Protein AF-A0A1M6U245-F1 (afdb_monomer_lite)

Radius of gyration: 14.19 Å; chains: 1; bounding box: 35×37×38 Å

Structure (mmCIF, N/CA/C/O backbone):
data_AF-A0A1M6U245-F1
#
_entry.id   AF-A0A1M6U245-F1
#
loop_
_atom_site.group_PDB
_atom_site.id
_atom_site.type_symbol
_atom_site.label_atom_id
_atom_site.label_alt_id
_atom_site.label_comp_id
_atom_site.label_asym_id
_atom_site.label_entity_id
_atom_site.label_seq_id
_atom_site.pdbx_PDB_ins_code
_atom_site.Cartn_x
_atom_site.Cartn_y
_atom_site.Cartn_z
_atom_site.occupancy
_atom_site.B_iso_or_equiv
_atom_site.auth_seq_id
_atom_site.auth_comp_id
_atom_site.auth_asym_id
_atom_site.auth_atom_id
_atom_site.pdbx_PDB_model_num
ATOM 1 N N . MET A 1 1 ? 18.889 25.377 0.293 1.00 43.84 1 MET A N 1
ATOM 2 C CA . MET A 1 1 ? 17.447 25.251 0.608 1.00 43.84 1 MET A CA 1
ATOM 3 C C . MET A 1 1 ? 16.668 24.438 -0.422 1.00 43.84 1 MET A C 1
ATOM 5 O O . MET A 1 1 ? 15.721 23.788 -0.014 1.00 43.84 1 MET A O 1
ATOM 9 N N . GLU A 1 2 ? 17.069 24.370 -1.698 1.00 46.28 2 GLU A N 1
ATOM 10 C CA . GLU A 1 2 ? 16.395 23.510 -2.700 1.00 46.28 2 GLU A CA 1
ATOM 11 C C . GLU A 1 2 ? 16.380 22.016 -2.351 1.00 46.28 2 GLU A C 1
ATOM 13 O O . GLU A 1 2 ? 15.346 21.368 -2.471 1.00 46.28 2 GLU A O 1
ATOM 18 N N . LYS A 1 3 ? 17.492 21.464 -1.842 1.00 44.66 3 LYS A N 1
ATOM 19 C CA . LYS A 1 3 ? 17.574 20.029 -1.501 1.00 44.66 3 LYS A CA 1
ATOM 20 C C . LYS A 1 3 ? 16.553 19.590 -0.439 1.00 44.66 3 LYS A C 1
ATOM 22 O O . LYS A 1 3 ? 16.131 18.440 -0.449 1.00 44.66 3 LYS A O 1
ATOM 27 N N . ILE A 1 4 ? 16.150 20.498 0.455 1.00 50.53 4 ILE A N 1
ATOM 28 C CA . ILE A 1 4 ? 15.188 20.208 1.531 1.00 50.53 4 ILE A CA 1
ATOM 29 C C . ILE A 1 4 ? 13.757 20.179 0.974 1.00 50.53 4 ILE A C 1
ATOM 31 O O . ILE A 1 4 ? 12.978 19.308 1.349 1.00 50.53 4 ILE A O 1
ATOM 35 N N . LEU A 1 5 ? 13.431 21.070 0.029 1.00 47.47 5 LEU A N 1
ATOM 36 C CA . LEU A 1 5 ? 12.129 21.065 -0.648 1.00 47.47 5 LEU A CA 1
ATOM 37 C C . LEU A 1 5 ? 11.923 19.806 -1.502 1.00 47.47 5 LEU A C 1
ATOM 39 O O . LEU A 1 5 ? 10.848 19.215 -1.465 1.00 47.47 5 LEU A O 1
ATOM 43 N N . ILE A 1 6 ? 12.958 19.349 -2.214 1.00 51.72 6 ILE A N 1
ATOM 44 C CA . ILE A 1 6 ? 12.877 18.138 -3.051 1.00 51.72 6 ILE A CA 1
ATOM 45 C C . ILE A 1 6 ? 12.720 16.878 -2.183 1.00 51.72 6 ILE A C 1
ATOM 47 O O . ILE A 1 6 ? 11.945 15.984 -2.516 1.00 51.72 6 ILE A O 1
ATOM 51 N N . ALA A 1 7 ? 13.407 16.815 -1.037 1.00 52.62 7 ALA A N 1
ATOM 52 C CA . ALA A 1 7 ? 13.272 15.700 -0.100 1.00 52.62 7 ALA A CA 1
ATOM 53 C C . ALA A 1 7 ? 11.864 15.612 0.515 1.00 52.62 7 ALA A C 1
ATOM 55 O O . ALA A 1 7 ? 11.366 14.510 0.735 1.00 52.62 7 ALA A O 1
ATOM 56 N N . ALA A 1 8 ? 11.210 16.755 0.752 1.00 54.56 8 ALA A N 1
ATOM 57 C CA . ALA A 1 8 ? 9.831 16.801 1.232 1.00 54.56 8 ALA A CA 1
ATOM 58 C C . ALA A 1 8 ? 8.821 16.347 0.167 1.00 54.56 8 ALA A C 1
ATOM 60 O O . ALA A 1 8 ? 7.821 15.723 0.518 1.00 54.56 8 ALA A O 1
ATOM 61 N N . LEU A 1 9 ? 9.096 16.600 -1.120 1.00 59.75 9 LEU A N 1
ATOM 62 C CA . LEU A 1 9 ? 8.284 16.057 -2.210 1.00 59.75 9 LEU A CA 1
ATOM 63 C C . LEU A 1 9 ? 8.332 14.528 -2.224 1.00 59.75 9 LEU A C 1
ATOM 65 O O . LEU A 1 9 ? 7.304 13.900 -2.382 1.00 59.75 9 LEU A O 1
ATOM 69 N N . LEU A 1 10 ? 9.485 13.905 -1.989 1.00 70.50 10 LEU A N 1
ATOM 70 C CA . LEU A 1 10 ? 9.625 12.443 -2.059 1.00 70.50 10 LEU A CA 1
ATOM 71 C C . LEU A 1 10 ? 9.218 11.707 -0.771 1.00 70.50 10 LEU A C 1
ATOM 73 O O . LEU A 1 10 ? 9.527 10.524 -0.614 1.00 70.50 10 LEU A O 1
ATOM 77 N N . ALA A 1 11 ? 8.553 12.387 0.163 1.00 81.44 11 ALA A N 1
ATOM 78 C CA . ALA A 1 11 ? 8.138 11.828 1.441 1.00 81.44 11 ALA A CA 1
ATOM 79 C C . ALA A 1 11 ? 6.624 11.574 1.498 1.00 81.44 11 ALA A C 1
ATOM 81 O O . ALA A 1 11 ? 5.824 12.163 0.770 1.00 81.44 11 ALA A O 1
ATOM 82 N N . CYS A 1 12 ? 6.213 10.689 2.406 1.00 89.31 12 CYS A N 1
ATOM 83 C CA . CYS A 1 12 ? 4.801 10.546 2.740 1.00 89.31 12 CYS A CA 1
ATOM 84 C C . CYS A 1 12 ? 4.312 11.762 3.531 1.00 89.31 12 CYS A C 1
ATOM 86 O O . CYS A 1 12 ? 5.082 12.391 4.258 1.00 89.31 12 CYS A O 1
ATOM 88 N N . GLN A 1 13 ? 3.017 12.074 3.424 1.00 88.31 13 GLN A N 1
ATOM 89 C CA . GLN A 1 13 ? 2.441 13.145 4.232 1.00 88.31 13 GLN A CA 1
ATOM 90 C C . GLN A 1 13 ? 2.516 12.776 5.724 1.00 88.31 13 GLN A C 1
ATOM 92 O O . GLN A 1 13 ? 2.518 11.586 6.065 1.00 88.31 13 GLN A O 1
ATOM 97 N N . PRO A 1 14 ? 2.560 13.769 6.629 1.00 88.19 14 PRO A N 1
ATOM 98 C CA . PRO A 1 14 ? 2.562 13.512 8.063 1.00 88.19 14 PRO A CA 1
ATOM 99 C C . PRO A 1 14 ? 1.418 12.578 8.483 1.00 88.19 14 PRO A C 1
ATOM 101 O O . PRO A 1 14 ? 0.267 12.777 8.106 1.00 88.19 14 PRO A O 1
ATOM 104 N N . GLY A 1 15 ? 1.742 11.543 9.260 1.00 88.25 15 GLY A N 1
ATOM 105 C CA . GLY A 1 15 ? 0.778 10.531 9.711 1.00 88.25 15 GLY A CA 1
ATOM 106 C C . GLY A 1 15 ? 0.532 9.379 8.729 1.00 88.25 15 GLY A C 1
ATOM 107 O O . GLY A 1 15 ? -0.124 8.403 9.098 1.00 88.25 15 GLY A O 1
ATOM 108 N N . HIS A 1 16 ? 1.073 9.439 7.509 1.00 92.56 16 HIS A N 1
ATOM 109 C CA . HIS A 1 16 ? 1.035 8.332 6.553 1.00 92.56 16 HIS A CA 1
ATOM 110 C C . HIS A 1 16 ? 2.267 7.438 6.718 1.00 92.56 16 HIS A C 1
ATOM 112 O O . HIS A 1 16 ? 3.328 7.882 7.159 1.00 92.56 16 HIS A O 1
ATOM 118 N N . ARG A 1 17 ? 2.136 6.156 6.371 1.00 92.50 17 ARG A N 1
ATOM 119 C CA . ARG A 1 17 ? 3.218 5.173 6.526 1.00 92.50 17 ARG A CA 1
ATOM 120 C C . ARG A 1 17 ? 3.926 4.938 5.202 1.00 92.50 17 ARG A C 1
ATOM 122 O O . ARG A 1 17 ? 3.264 4.656 4.209 1.00 92.50 17 ARG A O 1
ATOM 129 N N . LEU A 1 18 ? 5.254 5.006 5.211 1.00 93.06 18 LEU A N 1
ATOM 130 C CA . LEU A 1 18 ? 6.083 4.585 4.085 1.00 93.06 18 LEU A CA 1
ATOM 131 C C . LEU A 1 18 ? 6.256 3.064 4.118 1.00 93.06 18 LEU A C 1
ATOM 133 O O . LEU A 1 18 ? 6.610 2.496 5.151 1.00 93.06 18 LEU A O 1
ATOM 137 N N . ILE A 1 19 ? 6.028 2.422 2.982 1.00 91.81 19 ILE A N 1
ATOM 138 C CA . ILE A 1 19 ? 6.350 1.024 2.732 1.00 91.81 19 ILE A CA 1
ATOM 139 C C . ILE A 1 19 ? 7.376 0.977 1.612 1.00 91.81 19 ILE A C 1
ATOM 141 O O . ILE A 1 19 ? 7.157 1.553 0.547 1.00 91.81 19 ILE A O 1
ATOM 145 N N . ASP A 1 20 ? 8.469 0.265 1.855 1.00 91.06 20 ASP A N 1
ATOM 146 C CA . ASP A 1 20 ? 9.493 0.012 0.853 1.00 91.06 20 ASP A CA 1
ATOM 147 C C . ASP A 1 20 ? 9.430 -1.446 0.391 1.00 91.06 20 ASP A C 1
ATOM 149 O O . ASP A 1 20 ? 9.614 -2.384 1.174 1.00 91.06 20 ASP A O 1
ATOM 153 N N . TRP A 1 21 ? 9.118 -1.628 -0.888 1.00 89.31 21 TRP A N 1
ATOM 154 C CA . TRP A 1 21 ? 9.120 -2.918 -1.563 1.00 89.31 21 TRP A CA 1
ATOM 155 C C . TRP A 1 21 ? 10.069 -2.944 -2.758 1.00 89.31 21 TRP A C 1
ATOM 157 O O . TRP A 1 21 ? 10.007 -3.900 -3.529 1.00 89.31 21 TRP A O 1
ATOM 167 N N . ALA A 1 22 ? 10.953 -1.955 -2.910 1.00 88.25 22 ALA A N 1
ATOM 168 C CA . ALA A 1 22 ? 11.850 -1.843 -4.057 1.00 88.25 22 ALA A CA 1
ATOM 169 C C . ALA A 1 22 ? 12.618 -3.149 -4.321 1.00 88.25 22 ALA A C 1
ATOM 171 O O . ALA A 1 22 ? 12.589 -3.669 -5.434 1.00 88.25 22 ALA A O 1
ATOM 172 N N . ASP A 1 23 ? 13.175 -3.754 -3.270 1.00 88.56 23 ASP A N 1
ATOM 173 C CA . ASP A 1 23 ? 13.962 -4.992 -3.364 1.00 88.56 23 ASP A CA 1
ATOM 174 C C . ASP A 1 23 ? 13.130 -6.252 -3.657 1.00 88.56 23 ASP A C 1
ATOM 176 O O . ASP A 1 23 ? 13.675 -7.320 -3.935 1.00 88.56 23 ASP A O 1
ATOM 180 N N . ARG A 1 24 ? 11.799 -6.166 -3.557 1.00 85.88 24 ARG A N 1
ATOM 181 C CA . ARG A 1 24 ? 10.874 -7.294 -3.766 1.00 85.88 24 ARG A CA 1
ATOM 182 C C . ARG A 1 24 ? 10.192 -7.252 -5.123 1.00 85.88 24 ARG A C 1
ATOM 184 O O . ARG A 1 24 ? 9.533 -8.222 -5.492 1.00 85.88 24 ARG A O 1
ATOM 191 N N . ILE A 1 25 ? 10.307 -6.137 -5.834 1.00 86.44 25 ILE A N 1
ATOM 192 C CA . ILE A 1 25 ? 9.654 -5.936 -7.118 1.00 86.44 25 ILE A CA 1
ATOM 193 C C . ILE A 1 25 ? 10.611 -6.387 -8.225 1.00 86.44 25 ILE A C 1
ATOM 195 O O . ILE A 1 25 ? 11.728 -5.874 -8.317 1.00 86.44 25 ILE A O 1
ATOM 199 N N . PRO A 1 26 ? 10.199 -7.323 -9.099 1.00 86.62 26 PRO A N 1
ATOM 200 C CA . PRO A 1 26 ? 11.004 -7.696 -10.253 1.00 86.62 26 PRO A CA 1
ATOM 201 C C . PRO A 1 26 ? 11.305 -6.480 -11.135 1.00 86.62 26 PRO A C 1
ATOM 203 O O . PRO A 1 26 ? 10.424 -5.661 -11.413 1.00 86.62 26 PRO A O 1
ATOM 206 N N . ARG A 1 27 ? 12.550 -6.370 -11.610 1.00 84.00 27 ARG A N 1
ATOM 207 C CA . ARG A 1 27 ? 12.953 -5.291 -12.526 1.00 84.00 27 ARG A CA 1
ATOM 208 C C . ARG A 1 27 ? 12.056 -5.273 -13.766 1.00 84.00 27 ARG A C 1
ATOM 210 O O . ARG A 1 27 ? 11.731 -6.326 -14.301 1.00 84.00 27 ARG A O 1
ATOM 217 N N . GLY A 1 28 ? 11.682 -4.074 -14.210 1.00 82.62 28 GLY A N 1
ATOM 218 C CA . GLY A 1 28 ? 10.788 -3.880 -15.356 1.00 82.62 28 GLY A CA 1
ATOM 219 C C . GLY A 1 28 ? 9.294 -4.021 -15.042 1.00 82.62 28 GLY A C 1
ATOM 220 O O . GLY A 1 28 ? 8.479 -3.841 -15.938 1.00 82.62 28 GLY A O 1
ATOM 221 N N . THR A 1 29 ? 8.904 -4.302 -13.792 1.00 84.81 29 THR A N 1
ATOM 222 C CA . THR A 1 29 ? 7.482 -4.317 -13.413 1.00 84.81 29 THR A CA 1
ATOM 223 C C . THR A 1 29 ? 6.928 -2.893 -13.381 1.00 84.81 29 THR A C 1
ATOM 225 O O . THR A 1 29 ? 7.388 -2.079 -12.585 1.00 84.81 29 THR A O 1
ATOM 228 N N . LEU A 1 30 ? 5.915 -2.609 -14.204 1.00 86.88 30 LEU A N 1
ATOM 229 C CA . LEU A 1 30 ? 5.264 -1.291 -14.276 1.00 86.88 30 LEU A CA 1
ATOM 230 C C . LEU A 1 30 ? 4.009 -1.178 -13.399 1.00 86.88 30 LEU A C 1
ATOM 232 O O . LEU A 1 30 ? 3.628 -0.082 -12.994 1.00 86.88 30 LEU A O 1
ATOM 236 N N . LEU A 1 31 ? 3.358 -2.304 -13.102 1.00 87.19 31 LEU A N 1
ATOM 237 C CA . LEU A 1 31 ? 2.100 -2.358 -12.360 1.00 87.19 31 LEU A CA 1
ATOM 238 C C . LEU A 1 31 ? 2.131 -3.501 -11.340 1.00 87.19 31 LEU A C 1
ATOM 240 O O . LEU A 1 31 ? 2.546 -4.616 -11.660 1.00 87.19 31 LEU A O 1
ATOM 244 N N . ALA A 1 32 ? 1.655 -3.236 -10.126 1.00 86.69 32 ALA A N 1
ATOM 245 C CA . ALA A 1 32 ? 1.415 -4.249 -9.106 1.00 86.69 32 ALA A CA 1
ATOM 246 C C . ALA A 1 32 ? -0.084 -4.415 -8.852 1.00 86.69 32 ALA A C 1
ATOM 248 O O . ALA A 1 32 ? -0.801 -3.431 -8.652 1.00 86.69 32 ALA A O 1
ATOM 249 N N . ASP A 1 33 ? -0.528 -5.667 -8.755 1.00 90.44 33 ASP A N 1
ATOM 250 C CA . ASP A 1 33 ? -1.820 -5.993 -8.166 1.00 90.44 33 ASP A CA 1
ATOM 251 C C . ASP A 1 33 ? -1.611 -6.119 -6.653 1.00 90.44 33 ASP A C 1
ATOM 253 O O . ASP A 1 33 ? -0.944 -7.032 -6.169 1.00 90.44 33 ASP A O 1
ATOM 257 N N . VAL A 1 34 ? -2.162 -5.190 -5.880 1.00 91.38 34 VAL A 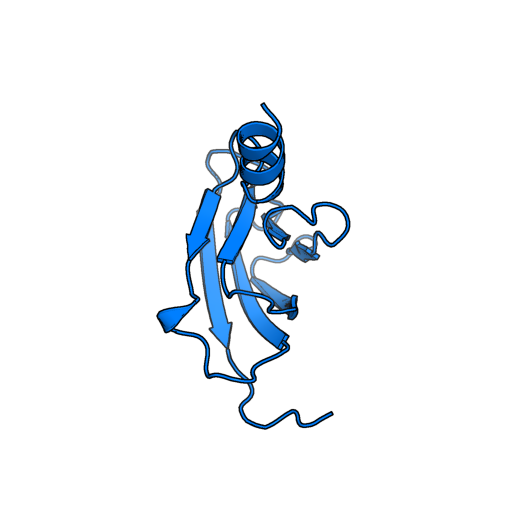N 1
ATOM 258 C CA . VAL A 1 34 ? -2.084 -5.201 -4.419 1.00 91.38 34 VAL A CA 1
ATOM 259 C C . VAL A 1 34 ? -3.409 -5.709 -3.873 1.00 91.38 34 VAL A C 1
ATOM 261 O O . VAL A 1 34 ? -4.417 -5.006 -3.921 1.00 91.38 34 VAL A O 1
ATOM 264 N N . LEU A 1 35 ? -3.425 -6.925 -3.326 1.00 93.25 35 LEU A N 1
ATOM 265 C CA . LEU A 1 35 ? -4.557 -7.385 -2.530 1.00 93.25 35 LEU A CA 1
ATOM 266 C C . LEU A 1 35 ? -4.517 -6.672 -1.180 1.00 93.25 35 LEU A C 1
ATOM 268 O O . LEU A 1 35 ? -3.588 -6.849 -0.389 1.00 93.25 35 LEU A O 1
ATOM 272 N N . VAL A 1 36 ? -5.551 -5.888 -0.920 1.00 94.88 36 VAL A N 1
ATOM 273 C CA . VAL A 1 36 ? -5.727 -5.123 0.305 1.00 94.88 36 VAL A CA 1
ATOM 274 C C . VAL A 1 36 ? -6.861 -5.739 1.097 1.00 94.88 36 VAL A C 1
ATOM 276 O O . VAL A 1 36 ? -7.940 -5.982 0.562 1.00 94.88 36 VAL A O 1
ATOM 279 N N . THR A 1 37 ? -6.625 -5.963 2.382 1.00 96.12 37 THR A N 1
ATOM 280 C CA . THR A 1 37 ? 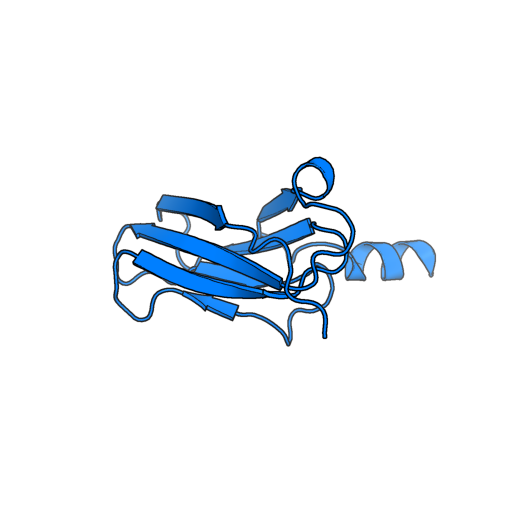-7.671 -6.307 3.351 1.00 96.12 37 THR A CA 1
ATOM 281 C C . THR A 1 37 ? -7.702 -5.246 4.440 1.00 96.12 37 THR A C 1
ATOM 283 O O . THR A 1 37 ? -6.644 -4.753 4.830 1.00 96.12 37 THR A O 1
ATOM 286 N N . VAL A 1 38 ? -8.893 -4.872 4.904 1.00 96.00 38 VAL A N 1
ATOM 287 C CA . VAL A 1 38 ? -9.107 -3.838 5.925 1.00 96.00 38 VAL A CA 1
ATOM 288 C C . VAL A 1 38 ? -10.109 -4.301 6.976 1.00 96.00 38 VAL A C 1
ATOM 290 O O . VAL A 1 38 ? -11.064 -5.017 6.677 1.00 96.00 38 VAL A O 1
ATOM 293 N N . GLU A 1 39 ? -9.916 -3.852 8.210 1.00 95.88 39 GLU A N 1
ATOM 294 C CA . GLU A 1 39 ? -10.827 -4.087 9.322 1.00 95.88 39 GLU A CA 1
ATOM 295 C C . GLU A 1 39 ? -10.934 -2.823 10.198 1.00 95.88 39 GLU A C 1
ATOM 297 O O . GLU A 1 39 ? -9.908 -2.292 10.636 1.00 95.88 39 GLU A O 1
ATOM 302 N N . P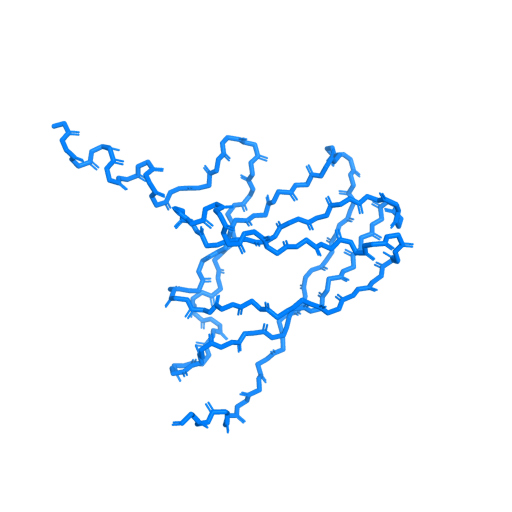RO A 1 40 ? -12.154 -2.342 10.490 1.00 94.69 40 PRO A N 1
ATOM 303 C CA . PRO A 1 40 ? -13.433 -2.849 9.987 1.00 94.69 40 PRO A CA 1
ATOM 304 C C . PRO A 1 40 ? -13.656 -2.522 8.496 1.00 94.69 40 PRO A C 1
ATOM 306 O O . PRO A 1 40 ? -13.055 -1.595 7.954 1.00 94.69 40 PRO A O 1
ATOM 309 N N . PHE A 1 41 ? -14.534 -3.273 7.820 1.00 90.25 41 PHE A N 1
ATOM 310 C CA . PHE A 1 41 ? -14.708 -3.236 6.352 1.00 90.25 41 PHE A CA 1
ATOM 311 C C . PHE A 1 41 ? -15.154 -1.877 5.774 1.00 90.25 41 PHE A C 1
ATOM 313 O O . PHE A 1 41 ? -15.038 -1.637 4.574 1.00 90.25 41 PHE A O 1
ATOM 320 N N . TYR A 1 42 ? -15.686 -0.984 6.611 1.00 88.44 42 TYR A N 1
ATOM 321 C CA . TYR A 1 42 ? -16.115 0.363 6.221 1.00 88.44 42 TYR A CA 1
ATOM 322 C C . TYR A 1 42 ? -14.984 1.403 6.265 1.00 88.44 42 TYR A C 1
ATOM 324 O O . TYR A 1 42 ? -15.202 2.572 5.941 1.00 88.44 42 TYR A O 1
ATOM 332 N N . THR A 1 43 ? -13.780 1.012 6.684 1.00 93.19 43 THR A N 1
ATOM 333 C CA . THR A 1 43 ? -12.611 1.899 6.689 1.00 93.19 43 THR A CA 1
ATOM 334 C C . THR A 1 43 ? -12.041 2.095 5.288 1.00 93.19 43 THR A C 1
ATOM 336 O O . THR A 1 43 ? -12.274 1.301 4.374 1.00 93.19 43 THR A O 1
ATOM 339 N N . ARG A 1 44 ? -11.299 3.192 5.107 1.00 92.56 44 ARG A N 1
ATOM 340 C CA . ARG A 1 44 ? -10.636 3.525 3.846 1.00 92.56 44 ARG A CA 1
ATOM 341 C C . ARG A 1 44 ? -9.125 3.450 4.013 1.00 92.56 44 ARG A C 1
ATOM 343 O O . ARG A 1 44 ? -8.565 4.068 4.920 1.00 92.56 44 ARG A O 1
ATOM 350 N N . LEU A 1 45 ? -8.484 2.736 3.096 1.00 94.69 45 LEU A N 1
ATOM 351 C CA . LEU A 1 45 ? -7.034 2.686 2.948 1.00 94.69 45 LEU A CA 1
ATOM 352 C C . LEU A 1 45 ? -6.672 3.253 1.579 1.00 94.69 45 LEU A C 1
ATOM 354 O O . LEU A 1 45 ? -7.321 2.927 0.587 1.00 94.69 45 LEU A O 1
ATOM 358 N N . SER A 1 46 ? -5.659 4.104 1.519 1.00 93.88 46 SER A N 1
ATOM 359 C CA . SER A 1 46 ? -5.180 4.700 0.273 1.00 93.88 46 SER A CA 1
ATOM 360 C C . SER A 1 46 ? -3.709 4.378 0.052 1.00 93.88 46 SER A C 1
ATOM 362 O O . SER A 1 46 ? -2.942 4.387 1.014 1.00 93.88 46 SER A O 1
ATOM 364 N N . ILE A 1 47 ? -3.327 4.123 -1.200 1.00 93.88 47 ILE A N 1
ATOM 365 C CA . ILE A 1 47 ? -1.954 3.819 -1.622 1.00 93.88 47 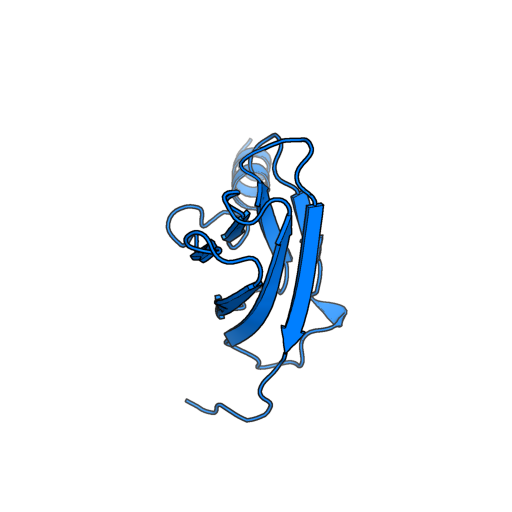ILE A CA 1
ATOM 366 C C . ILE A 1 47 ? -1.554 4.813 -2.711 1.00 93.88 47 ILE A C 1
ATOM 368 O O . ILE A 1 47 ? -2.329 5.046 -3.641 1.00 93.88 47 ILE A O 1
ATOM 372 N N . TYR A 1 48 ? -0.365 5.402 -2.593 1.00 91.19 48 TYR A N 1
ATOM 373 C CA . TYR A 1 48 ? 0.174 6.347 -3.574 1.00 91.19 48 TYR A CA 1
ATOM 374 C C . TYR A 1 48 ? 1.708 6.356 -3.586 1.00 91.19 48 TYR A C 1
ATOM 376 O O . TYR A 1 48 ? 2.335 5.904 -2.627 1.00 91.19 48 TYR A O 1
ATOM 384 N N . GLN A 1 49 ? 2.317 6.860 -4.662 1.00 89.38 49 GLN A N 1
ATOM 385 C CA . GLN A 1 49 ? 3.771 7.050 -4.747 1.00 89.38 49 GLN A CA 1
ATOM 386 C C . GLN A 1 49 ? 4.187 8.289 -3.931 1.00 89.38 49 GLN A C 1
ATOM 388 O O . GLN A 1 49 ? 3.488 9.306 -3.992 1.00 89.38 49 GLN A O 1
ATOM 393 N N . PRO A 1 50 ? 5.302 8.263 -3.178 1.00 90.00 50 PRO A N 1
ATOM 394 C CA . PRO A 1 50 ? 5.807 9.457 -2.507 1.00 90.00 50 PRO A CA 1
ATOM 395 C C . PRO A 1 50 ? 5.967 10.621 -3.499 1.00 90.00 50 PRO A C 1
ATOM 397 O O . PRO A 1 50 ? 6.616 10.468 -4.530 1.00 90.00 50 PRO A O 1
ATOM 400 N N . GLY A 1 51 ? 5.341 11.759 -3.198 1.00 84.19 51 GLY A N 1
ATOM 401 C CA . GLY A 1 51 ? 5.324 12.945 -4.066 1.00 84.19 51 GLY A CA 1
ATOM 402 C C . GLY A 1 51 ? 4.208 13.045 -5.095 1.00 84.19 51 GLY A C 1
ATOM 403 O O . GLY A 1 51 ? 4.016 14.131 -5.627 1.00 84.19 51 GLY A O 1
ATOM 404 N N . HIS A 1 52 ? 3.422 11.986 -5.294 1.00 81.94 52 HIS A N 1
ATOM 405 C CA . HIS A 1 52 ? 2.335 11.942 -6.280 1.00 81.94 52 HIS A CA 1
ATOM 406 C C . HIS A 1 52 ? 0.979 11.700 -5.599 1.00 81.94 52 HIS A C 1
ATOM 408 O O . HIS A 1 52 ? 0.346 10.651 -5.757 1.00 81.94 52 HIS A O 1
ATOM 414 N N . PHE A 1 53 ? 0.532 12.646 -4.769 1.00 74.50 53 PHE A N 1
ATOM 415 C CA . PHE A 1 53 ? -0.701 12.500 -3.979 1.00 74.50 53 PHE A CA 1
ATOM 416 C C . PHE A 1 53 ? -1.986 12.569 -4.826 1.00 74.50 53 PHE A C 1
ATOM 418 O O . PHE A 1 53 ? -3.045 12.088 -4.434 1.00 74.50 53 PHE A O 1
ATOM 425 N N . GLU A 1 54 ? -1.912 13.142 -6.017 1.00 75.81 54 GLU A N 1
ATOM 426 C CA . GLU A 1 54 ? -2.992 13.186 -6.997 1.00 75.81 54 GLU A CA 1
ATOM 427 C C . GLU A 1 54 ? -3.324 11.805 -7.584 1.00 75.81 54 GLU A C 1
ATOM 429 O O . GLU A 1 54 ? -4.460 11.575 -7.994 1.00 75.81 54 GLU A O 1
ATOM 434 N N . THR A 1 55 ? -2.380 10.857 -7.552 1.00 74.94 55 THR A N 1
ATOM 435 C CA . THR A 1 55 ? -2.555 9.490 -8.087 1.00 74.94 55 THR A CA 1
ATOM 436 C C . THR A 1 55 ? -3.097 8.489 -7.062 1.00 74.94 55 THR A C 1
ATOM 438 O O . THR A 1 55 ? -3.069 7.277 -7.282 1.00 74.94 55 THR A O 1
ATOM 441 N N . VAL A 1 56 ? -3.608 8.983 -5.928 1.00 82.50 56 VAL A N 1
ATOM 442 C CA . VAL A 1 56 ? -4.087 8.161 -4.813 1.00 82.50 56 VAL A CA 1
ATOM 443 C C . VAL A 1 56 ? -5.162 7.167 -5.253 1.00 82.50 56 VAL A C 1
ATOM 445 O O . VAL A 1 56 ? -6.301 7.522 -5.563 1.00 82.50 56 VAL A O 1
ATOM 448 N N . GLN A 1 57 ? -4.814 5.888 -5.157 1.00 88.50 57 GLN A N 1
ATOM 449 C CA . GLN A 1 57 ? -5.744 4.779 -5.301 1.00 88.50 57 GLN A CA 1
ATOM 450 C C . GLN A 1 57 ? -6.383 4.489 -3.938 1.00 88.50 57 GLN A C 1
ATOM 452 O O . GLN A 1 57 ? -5.695 4.484 -2.914 1.00 88.50 57 GLN A O 1
ATOM 457 N N . ARG A 1 58 ? -7.699 4.237 -3.899 1.00 90.12 58 ARG A N 1
ATOM 458 C CA . ARG A 1 58 ? -8.455 4.025 -2.649 1.00 90.12 58 ARG A CA 1
ATOM 459 C C . ARG A 1 58 ? -9.107 2.646 -2.593 1.00 90.12 58 ARG A C 1
ATOM 461 O O . ARG A 1 58 ? -9.712 2.194 -3.558 1.00 90.12 58 ARG A O 1
ATOM 468 N N . CYS A 1 59 ? -9.047 2.032 -1.419 1.00 88.75 59 CYS A N 1
ATOM 469 C CA . CYS A 1 59 ? -9.716 0.790 -1.041 1.00 88.75 59 CYS A CA 1
ATOM 470 C C . CYS A 1 59 ? -10.653 1.041 0.151 1.00 88.75 59 CYS A C 1
ATOM 472 O O . CYS A 1 59 ? -10.485 2.017 0.881 1.00 88.75 59 CYS A O 1
ATOM 474 N N . CYS A 1 60 ? -11.643 0.199 0.440 1.00 90.50 60 CYS A N 1
ATOM 475 C CA . CYS A 1 60 ? -12.103 -0.993 -0.290 1.00 90.50 60 CYS A CA 1
ATOM 476 C C . CYS A 1 60 ? -13.592 -0.890 -0.653 1.00 90.50 60 CYS A C 1
ATOM 478 O O . CYS A 1 60 ? -14.276 -1.898 -0.803 1.00 90.50 60 CYS A O 1
ATOM 480 N N . ASN A 1 61 ? -14.109 0.341 -0.743 1.00 85.44 61 ASN A N 1
ATOM 481 C CA . ASN A 1 61 ? -15.499 0.658 -1.083 1.00 85.44 61 ASN A CA 1
ATOM 482 C C . ASN A 1 61 ? -16.531 -0.136 -0.259 1.00 85.44 61 ASN A C 1
ATOM 484 O O . ASN A 1 61 ? -17.504 -0.653 -0.801 1.00 85.44 61 ASN A O 1
ATOM 488 N N . GLY A 1 62 ? -16.301 -0.250 1.055 1.00 87.81 62 GLY A N 1
ATOM 489 C CA . GLY A 1 62 ? -17.200 -0.965 1.967 1.00 87.81 62 GLY A CA 1
ATOM 490 C C . GLY A 1 62 ? -17.080 -2.491 1.908 1.00 87.81 62 GLY A C 1
ATOM 491 O O . GLY A 1 62 ? -18.001 -3.187 2.324 1.00 87.81 62 GLY A O 1
ATOM 492 N N . ARG A 1 63 ? -15.974 -3.029 1.386 1.00 91.50 63 ARG A N 1
ATOM 493 C CA . ARG A 1 63 ? -15.647 -4.462 1.419 1.00 91.50 63 ARG A CA 1
ATOM 494 C C . ARG A 1 63 ? -14.462 -4.717 2.340 1.00 91.50 63 ARG A C 1
ATOM 496 O O . ARG A 1 63 ? -13.601 -3.863 2.504 1.00 91.50 63 ARG A O 1
ATOM 503 N N . GLN A 1 64 ? -14.383 -5.922 2.901 1.00 93.25 64 GLN A N 1
ATOM 504 C CA . GLN A 1 64 ? -13.246 -6.308 3.742 1.00 93.25 64 GLN A CA 1
ATOM 505 C C . GLN A 1 64 ? -11.957 -6.494 2.931 1.00 93.25 64 GLN A C 1
ATOM 507 O O . GLN A 1 64 ? -10.870 -6.308 3.467 1.00 93.25 64 GLN A O 1
ATOM 512 N N . ALA A 1 65 ? -12.064 -6.846 1.648 1.00 93.50 65 ALA A N 1
ATOM 513 C CA . ALA A 1 65 ? -10.922 -7.020 0.764 1.00 93.50 65 ALA A CA 1
ATOM 514 C C . ALA A 1 65 ? -11.208 -6.509 -0.653 1.00 93.50 65 ALA A C 1
ATOM 516 O O . ALA A 1 65 ? -12.331 -6.633 -1.149 1.00 93.50 65 ALA A O 1
ATOM 517 N N . SER A 1 66 ? -10.188 -5.959 -1.310 1.00 94.31 66 SER A N 1
ATOM 518 C CA . SER A 1 66 ? -10.202 -5.601 -2.732 1.00 94.31 66 SER A CA 1
ATOM 519 C C . SER A 1 66 ? -8.792 -5.662 -3.307 1.00 94.31 66 SER A C 1
ATOM 521 O O . SER A 1 66 ? -7.810 -5.504 -2.585 1.00 94.31 66 SER A O 1
ATOM 523 N N . VAL A 1 67 ? -8.690 -5.856 -4.618 1.00 92.19 67 VAL A N 1
ATOM 524 C CA . VAL A 1 67 ? -7.434 -5.665 -5.347 1.00 92.19 67 VAL A CA 1
ATOM 525 C C . VAL A 1 67 ? -7.357 -4.212 -5.808 1.00 92.19 67 VAL A C 1
ATOM 527 O O . VAL A 1 67 ? -8.355 -3.647 -6.256 1.00 92.19 67 VAL A O 1
ATOM 530 N N . MET A 1 68 ? -6.183 -3.608 -5.662 1.00 90.81 68 MET A N 1
ATOM 531 C CA . MET A 1 68 ? -5.832 -2.309 -6.223 1.00 90.81 68 MET A CA 1
ATOM 532 C C . MET A 1 68 ? -4.738 -2.502 -7.266 1.00 90.81 68 MET A C 1
ATOM 534 O O . MET A 1 68 ? -3.787 -3.239 -7.024 1.00 90.81 68 MET A O 1
ATOM 538 N N . HIS A 1 69 ? -4.846 -1.806 -8.391 1.00 89.44 69 HIS A N 1
ATOM 539 C CA . HIS A 1 69 ? -3.801 -1.767 -9.408 1.00 89.44 69 HIS A CA 1
ATOM 540 C C . HIS A 1 69 ? -2.970 -0.511 -9.178 1.00 89.44 69 HIS A C 1
ATOM 542 O O . HIS A 1 69 ? -3.499 0.599 -9.266 1.00 89.44 69 HIS A O 1
ATOM 548 N N . VAL A 1 70 ? -1.700 -0.676 -8.818 1.00 88.00 70 VAL A N 1
ATOM 549 C CA . VAL A 1 70 ? -0.841 0.443 -8.424 1.00 88.00 70 VAL A CA 1
ATOM 550 C C . VAL A 1 70 ? 0.353 0.523 -9.375 1.00 88.00 70 VAL A C 1
ATOM 552 O O . VAL A 1 70 ? 1.061 -0.477 -9.527 1.00 88.00 70 VAL A O 1
ATOM 555 N N . PRO A 1 71 ? 0.590 1.678 -10.024 1.00 87.69 71 PRO A N 1
ATOM 556 C CA . PRO A 1 71 ? 1.778 1.866 -10.845 1.00 87.69 71 PRO A CA 1
ATOM 557 C C . PRO A 1 71 ? 3.032 1.820 -9.974 1.00 87.69 71 PRO A C 1
ATOM 559 O O . PRO A 1 71 ? 3.021 2.271 -8.823 1.00 87.69 71 PRO A O 1
ATOM 562 N N . ILE A 1 72 ? 4.114 1.275 -10.521 1.00 86.56 72 ILE A N 1
ATOM 563 C CA . ILE A 1 72 ? 5.399 1.147 -9.842 1.00 86.56 72 ILE A CA 1
ATOM 564 C C . ILE A 1 72 ? 6.408 2.088 -10.491 1.00 86.56 72 ILE A C 1
ATOM 566 O O . ILE A 1 72 ? 6.760 1.917 -11.653 1.00 86.56 72 ILE A O 1
ATOM 570 N N . GLU A 1 73 ? 6.923 3.034 -9.707 1.00 85.75 73 GLU A N 1
ATOM 571 C CA . GLU A 1 73 ? 8.050 3.878 -10.119 1.00 85.75 73 GLU A CA 1
ATOM 572 C C . GLU A 1 73 ? 9.360 3.383 -9.504 1.00 85.75 73 GLU A C 1
ATOM 574 O O . GLU A 1 73 ? 10.224 2.846 -10.189 1.00 85.75 73 GLU A O 1
ATOM 579 N N . ASN A 1 74 ? 9.498 3.530 -8.184 1.00 85.94 74 ASN A N 1
ATOM 580 C CA . ASN A 1 74 ? 10.704 3.145 -7.443 1.00 85.94 74 ASN A CA 1
ATOM 581 C C . ASN A 1 74 ? 10.439 2.077 -6.370 1.00 85.94 74 ASN A C 1
ATOM 583 O O . ASN A 1 74 ? 11.323 1.769 -5.579 1.00 85.94 74 ASN A O 1
ATOM 587 N N . GLY A 1 75 ? 9.217 1.537 -6.325 1.00 88.12 75 GLY A N 1
ATOM 588 C CA . GLY A 1 75 ? 8.826 0.490 -5.383 1.00 88.12 75 GLY A CA 1
ATOM 589 C C . GLY A 1 75 ? 8.524 0.945 -3.956 1.00 88.12 75 GLY A C 1
ATOM 590 O O . GLY A 1 75 ? 8.243 0.101 -3.103 1.00 88.12 75 GLY A O 1
ATOM 591 N N . ARG A 1 76 ? 8.537 2.254 -3.690 1.00 91.62 76 ARG A N 1
ATOM 592 C CA . ARG A 1 76 ? 8.141 2.834 -2.405 1.00 91.62 76 ARG A CA 1
ATOM 593 C C . ARG A 1 76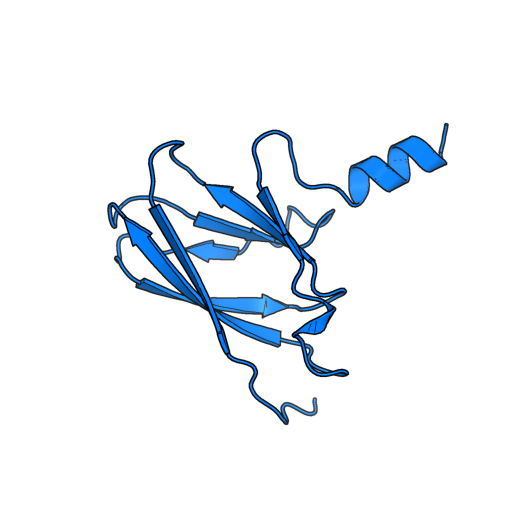 ? 6.730 3.389 -2.492 1.00 91.62 76 ARG A C 1
ATOM 595 O O . ARG A 1 76 ? 6.369 4.040 -3.462 1.00 91.62 76 ARG A O 1
ATOM 602 N N . PHE A 1 77 ? 5.939 3.163 -1.454 1.00 91.94 77 PHE A N 1
ATOM 603 C CA . PHE A 1 77 ? 4.536 3.556 -1.417 1.00 91.94 77 PHE A CA 1
ATOM 604 C C . PHE A 1 77 ? 4.190 4.198 -0.084 1.00 91.94 77 PHE A C 1
ATOM 606 O O . PHE A 1 77 ? 4.654 3.776 0.973 1.00 91.94 77 PHE A O 1
ATOM 613 N N . CYS A 1 78 ? 3.318 5.190 -0.129 1.00 93.25 78 CYS A N 1
ATOM 614 C CA . CYS A 1 78 ? 2.729 5.807 1.038 1.00 93.25 78 CYS A CA 1
ATOM 615 C C . CYS A 1 78 ? 1.324 5.262 1.274 1.00 93.25 78 CYS A C 1
ATOM 617 O O . CYS A 1 78 ? 0.505 5.186 0.357 1.00 93.25 78 CYS A O 1
ATOM 619 N N . ILE A 1 79 ? 1.047 4.916 2.527 1.00 94.00 79 ILE A N 1
ATOM 620 C CA . ILE A 1 79 ? -0.229 4.374 2.974 1.00 94.00 79 ILE A CA 1
ATOM 621 C C . ILE A 1 79 ? -0.920 5.387 3.876 1.00 94.00 79 ILE A C 1
ATOM 623 O O . ILE A 1 79 ? -0.415 5.717 4.955 1.00 94.00 79 ILE A O 1
ATOM 627 N N . ALA A 1 80 ? -2.097 5.841 3.453 1.00 93.62 80 ALA A N 1
ATOM 628 C CA . ALA A 1 80 ? -2.979 6.664 4.269 1.00 93.62 80 ALA A CA 1
ATOM 629 C C . ALA A 1 80 ? -4.143 5.819 4.791 1.00 93.62 80 ALA A C 1
ATOM 631 O O . ALA A 1 80 ? -4.837 5.149 4.022 1.00 93.62 80 ALA A O 1
ATOM 632 N N . GLN A 1 81 ? -4.365 5.863 6.102 1.00 94.44 81 GLN A N 1
ATOM 633 C CA . GLN A 1 81 ? -5.438 5.136 6.773 1.00 94.44 81 GLN A CA 1
ATOM 634 C C . GLN A 1 81 ? -6.470 6.117 7.327 1.00 94.44 81 GLN A C 1
ATOM 636 O O . GLN A 1 81 ? -6.111 7.103 7.965 1.00 94.44 81 GLN A O 1
ATOM 641 N N . SER A 1 82 ? -7.758 5.856 7.103 1.00 93.31 82 SER A N 1
ATOM 642 C CA . SER A 1 82 ? -8.822 6.768 7.547 1.00 93.31 82 SER A CA 1
ATOM 643 C C . SER A 1 82 ? -9.035 6.790 9.059 1.00 93.31 82 SER A C 1
ATOM 645 O O . SER A 1 82 ? -9.637 7.724 9.574 1.00 93.31 82 SER A O 1
ATOM 647 N N . GLN A 1 83 ? -8.623 5.731 9.761 1.00 93.38 83 GLN A N 1
ATOM 648 C CA . GLN A 1 83 ? -8.818 5.583 11.202 1.00 93.38 83 GLN A CA 1
ATOM 649 C C . GLN A 1 83 ? -7.527 5.056 11.842 1.00 93.38 83 GLN A C 1
ATOM 651 O O . GLN A 1 83 ? -6.961 4.099 11.319 1.00 93.38 83 GLN A O 1
ATOM 656 N N . PRO A 1 84 ? -7.053 5.621 12.965 1.00 91.69 84 PRO A N 1
ATOM 657 C CA . PRO A 1 84 ? -5.806 5.187 13.599 1.00 91.69 84 PRO A CA 1
ATOM 658 C C . PRO A 1 84 ? -5.783 3.708 14.008 1.00 91.69 84 PRO A C 1
ATOM 660 O O . PRO A 1 84 ? -4.760 3.046 13.847 1.00 91.69 84 PRO A O 1
ATOM 663 N N . GLN A 1 85 ? -6.914 3.199 14.505 1.00 93.69 85 GLN A N 1
ATOM 664 C CA . GLN A 1 85 ? -7.077 1.839 15.027 1.00 93.69 85 GLN A CA 1
ATOM 665 C C . GLN A 1 85 ? -7.415 0.783 13.966 1.00 93.69 85 GLN A C 1
ATOM 667 O O . GLN A 1 85 ? -7.565 -0.389 14.315 1.00 93.69 85 GLN A O 1
ATOM 672 N N . MET A 1 86 ? -7.588 1.169 12.694 1.00 94.94 86 MET A N 1
ATOM 673 C CA . MET A 1 86 ? -7.928 0.193 11.659 1.00 94.94 86 MET A CA 1
ATOM 674 C C . MET A 1 86 ? -6.770 -0.776 11.430 1.00 94.94 86 MET A C 1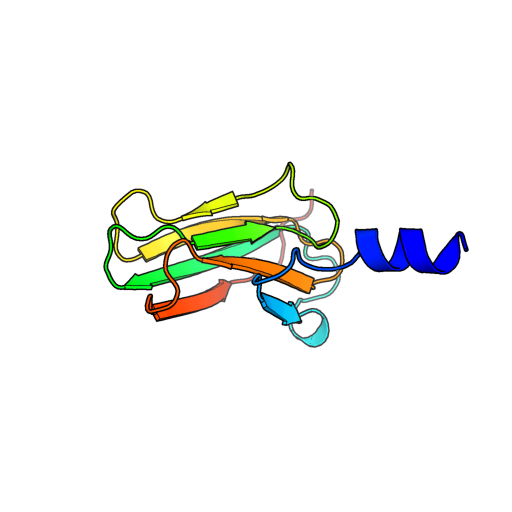
ATOM 676 O O . MET A 1 86 ? -5.598 -0.392 11.455 1.00 94.94 86 MET A O 1
ATOM 680 N N . LYS A 1 87 ? -7.102 -2.032 11.158 1.00 96.00 87 LYS A N 1
ATOM 681 C CA . LYS A 1 87 ? -6.131 -3.037 10.734 1.00 96.00 87 LYS A CA 1
ATOM 682 C C . LYS A 1 87 ? -6.191 -3.165 9.227 1.00 96.00 87 LYS A C 1
ATOM 684 O O . LYS A 1 87 ? -7.249 -3.024 8.618 1.00 96.00 87 LYS A O 1
ATOM 689 N N . TRP A 1 88 ? -5.051 -3.455 8.627 1.00 95.50 88 TRP A N 1
ATOM 690 C CA . TRP A 1 88 ? -4.981 -3.744 7.210 1.00 95.50 88 TRP A CA 1
ATOM 691 C C . TRP A 1 88 ? -3.824 -4.687 6.917 1.00 95.50 88 TRP A C 1
ATOM 693 O O . TRP A 1 88 ? -2.849 -4.756 7.663 1.00 95.50 88 TRP A O 1
ATOM 703 N N . THR A 1 89 ? -3.940 -5.436 5.829 1.00 95.56 89 THR A N 1
ATOM 704 C CA . THR A 1 89 ? -2.849 -6.244 5.277 1.00 95.56 89 THR A CA 1
ATOM 705 C C . THR A 1 89 ? -2.761 -5.989 3.786 1.00 95.56 89 THR A C 1
ATOM 707 O O . THR A 1 89 ? -3.786 -5.907 3.108 1.00 95.56 89 THR A O 1
ATOM 710 N N . LEU A 1 90 ? -1.531 -5.888 3.287 1.00 93.81 90 LEU A N 1
ATOM 711 C CA . LEU A 1 90 ? -1.228 -5.744 1.871 1.00 93.81 90 LEU A CA 1
ATOM 712 C C . LEU A 1 90 ? -0.466 -6.976 1.396 1.00 93.81 90 LEU A C 1
ATOM 714 O O . LEU A 1 90 ? 0.488 -7.406 2.047 1.00 93.81 90 LEU A O 1
ATOM 718 N N . ARG A 1 91 ? -0.872 -7.532 0.258 1.00 90.94 91 ARG A N 1
ATOM 719 C CA . ARG A 1 91 ? -0.135 -8.587 -0.439 1.00 90.94 91 ARG A CA 1
ATOM 720 C C . ARG A 1 91 ? 0.103 -8.152 -1.872 1.00 90.94 91 ARG A C 1
ATOM 722 O O . ARG A 1 91 ? -0.847 -7.901 -2.607 1.00 90.94 91 ARG A O 1
ATOM 729 N N . LEU A 1 92 ? 1.373 -8.068 -2.241 1.00 87.25 92 LEU A N 1
ATOM 730 C CA . LEU A 1 92 ? 1.787 -7.797 -3.607 1.00 87.25 92 LEU A CA 1
ATOM 731 C C . LEU A 1 92 ? 1.653 -9.059 -4.444 1.00 87.25 92 LEU A C 1
ATOM 733 O O . LEU A 1 92 ? 2.157 -10.116 -4.064 1.00 87.25 92 LEU A O 1
ATOM 737 N N . ASN A 1 93 ? 1.012 -8.918 -5.592 1.00 84.75 93 ASN A N 1
ATOM 738 C CA . ASN A 1 93 ? 1.036 -9.894 -6.654 1.00 84.75 93 ASN A CA 1
ATOM 739 C C . ASN A 1 93 ? 1.611 -9.222 -7.902 1.00 84.75 93 ASN A C 1
ATOM 741 O O . ASN A 1 93 ? 1.051 -8.260 -8.434 1.00 84.75 93 ASN A O 1
ATOM 745 N N . PHE A 1 94 ? 2.763 -9.712 -8.341 1.00 75.44 94 PHE A N 1
ATOM 746 C CA . PHE A 1 94 ? 3.390 -9.259 -9.572 1.00 75.44 94 PHE A CA 1
ATOM 747 C C . PHE A 1 94 ? 2.911 -10.163 -10.693 1.00 75.44 94 PHE A C 1
ATOM 749 O O . PHE A 1 94 ? 2.968 -11.384 -10.563 1.00 75.44 94 PHE A O 1
ATOM 756 N N . LYS A 1 95 ? 2.445 -9.573 -11.791 1.00 64.75 95 LYS A N 1
ATOM 757 C CA . LYS A 1 95 ? 2.221 -10.313 -13.031 1.00 64.75 95 LYS A CA 1
ATOM 758 C C . LYS A 1 95 ? 3.515 -10.246 -13.840 1.00 64.75 95 LYS A C 1
ATOM 760 O O . LYS A 1 95 ? 3.758 -9.216 -14.468 1.00 64.75 95 LYS A O 1
ATOM 765 N N . PRO A 1 96 ? 4.384 -11.273 -13.798 1.00 53.28 96 PRO A N 1
ATOM 766 C CA . PRO A 1 96 ? 5.528 -11.312 -14.695 1.00 53.28 96 PRO A CA 1
ATOM 767 C C . PRO A 1 96 ? 5.006 -11.364 -16.138 1.00 53.28 96 PRO A C 1
ATOM 769 O O . PRO A 1 96 ? 4.232 -12.257 -16.473 1.00 53.28 96 PRO A O 1
ATOM 772 N N . GLY A 1 97 ? 5.404 -10.399 -16.972 1.00 49.12 97 GLY A N 1
ATOM 773 C CA . GLY A 1 97 ? 5.178 -10.459 -18.421 1.00 49.12 97 GLY A CA 1
ATOM 774 C C . GLY A 1 97 ? 4.093 -9.557 -19.015 1.00 49.12 97 GLY A C 1
ATOM 775 O O . GLY A 1 97 ? 3.632 -9.859 -20.110 1.00 49.12 97 GLY A O 1
ATOM 776 N N . LEU A 1 98 ? 3.688 -8.456 -18.367 1.00 44.00 98 LEU A N 1
ATOM 777 C CA . LEU A 1 98 ? 3.022 -7.378 -19.115 1.00 44.00 98 LEU A CA 1
ATOM 778 C C . LEU A 1 98 ? 4.097 -6.532 -19.821 1.00 44.00 98 LEU A C 1
ATOM 780 O O . LEU A 1 98 ? 4.537 -5.507 -19.305 1.00 44.00 98 LEU A O 1
ATOM 784 N N . GLU A 1 99 ? 4.574 -7.018 -20.966 1.00 35.62 99 GLU A N 1
ATOM 785 C CA . GLU A 1 99 ? 5.194 -6.154 -21.973 1.00 35.62 99 GLU A CA 1
ATOM 786 C C . GLU A 1 99 ? 4.085 -5.245 -22.531 1.00 35.62 99 GLU A C 1
ATOM 788 O O . GLU A 1 99 ? 3.013 -5.735 -22.897 1.00 35.62 99 GLU A O 1
ATOM 793 N N . LEU A 1 100 ? 4.306 -3.927 -22.507 1.00 37.66 100 LEU A N 1
ATOM 794 C CA . LEU A 1 100 ? 3.523 -2.964 -23.288 1.00 37.66 100 LEU A CA 1
ATOM 795 C C . LEU A 1 100 ? 4.107 -2.878 -24.696 1.00 37.66 100 LEU A C 1
ATOM 797 O O . LEU A 1 100 ? 5.352 -2.776 -24.785 1.00 37.66 100 LEU A O 1
#

Sequence (100 aa):
MEKILIAALLACQPGHRLIDWADRIPRGTLLADVLVTVEPFYTRLSIYQPGHFETVQRCCNGRQASVMHVPIENGRFCIAQSQPQMKWTLRLNFKPGLEL

Foldseek 3Di:
DVVVVVVQLQDADPPKDKDACLVVDPPPQFKKWKKKFKPPLPWKKWKDGRNCVVQIDIDDNSGRIDIDIYTDDRRMIIMDTPDPPMDMDIDIDTDPDPDD

pLDDT: mean 83.27, std 15.43, range [35.62, 96.12]

Secondary structure (DSSP, 8-state):
-HHHHHHHHTSPPTTPEEEE-GGGSPTT--EEEEEEEEESTT--EEEE-TT-GGG-EEE-TT-SEEEEEEE-SSSEEEEEESSTT-EEEEEEEE-TT---

Organism: NCBI:txid722472